Protein AF-A0A9D2DPA8-F1 (afdb_monomer)

Solvent-accessible surface area (backbone atoms only — not comparable to full-atom values): 5426 Å² total; per-residue (Å²): 134,87,80,83,84,82,82,77,74,78,80,71,77,68,80,79,79,55,64,65,59,54,53,48,51,52,55,51,50,53,51,51,50,53,55,35,62,76,46,74,62,73,60,67,43,72,35,80,50,71,70,40,48,50,48,49,55,53,46,43,75,72,76,47,94,60,53,76,46,67,62,69,92,77,39,57,76,77,56,46,74,76,73,113

Mean predicted aligned error: 12.53 Å

Nearest PDB structures (foldseek):
  7e7g-assembly1_A-2  TM=8.654E-01  e=2.814E+00  Pseudomonas aeruginosa PAO1
  3ffr-assembly1_A-2  TM=8.874E-01  e=4.494E+00  Cytophaga hutchinsonii ATCC 33406
  3mix-assembly1_A  TM=5.149E-01  e=4.804E+00  Bacillus subtilis subsp. subtilis str. 168
  1st9-assembly2_B  TM=3.488E-01  e=1.033E+00  Bacillus subtilis
  6ghb-assembly1_A  TM=6.403E-01  e=5.871E+00  Bacillus subtilis subsp. subtilis str. 168

Sequence (84 aa):
MGGRNDIRGKNQRQPVQNGYVQIKAKATASRVREFYDHLDGQVFVSVGGLDSITLLVFVRSLHLDVPAVSVSSLEDRSIQKVHT

Secondary structure (DSSP, 8-state):
------------------HHHHHHHHHHHHHHHHHHHHTTT---EE-SSHHHHHHHHHHHHTT----EE--TTTS-HHHHHHH-

pLDDT: mean 79.44, std 19.46, range [40.56, 98.06]

Foldseek 3Di:
DDDDPDPPPPPPVDPPPPVVVVVVLVVLLVVLVVVCVVVVNPDAQEDADDVSVVVVVSCVVSVRDHHYDYDVVPHDPVRVVVVD

Radius of gyration: 21.36 Å; Cα contacts (8 Å, |Δi|>4): 45; chains: 1; bounding box: 56×24×64 Å

Structure (mmCIF, N/CA/C/O backbone):
data_AF-A0A9D2DPA8-F1
#
_entry.id   AF-A0A9D2DPA8-F1
#
loop_
_atom_site.group_PDB
_atom_site.id
_atom_site.type_symbol
_atom_site.label_atom_id
_atom_site.label_alt_id
_atom_site.label_comp_id
_atom_site.label_asym_id
_atom_site.label_entity_id
_atom_site.label_seq_id
_atom_site.pdbx_PDB_ins_code
_atom_site.Cartn_x
_atom_site.Cartn_y
_atom_site.Cartn_z
_atom_site.occupancy
_atom_site.B_iso_or_equiv
_atom_site.auth_seq_id
_atom_site.auth_comp_id
_atom_site.auth_asym_id
_atom_site.auth_atom_id
_atom_site.pdbx_PDB_model_num
ATOM 1 N N . MET A 1 1 ? 42.766 -11.343 46.985 1.00 41.06 1 MET A N 1
ATOM 2 C CA . MET A 1 1 ? 41.440 -11.949 46.722 1.00 41.06 1 MET A CA 1
ATOM 3 C C . MET A 1 1 ? 40.426 -10.815 46.695 1.00 41.06 1 MET A C 1
ATOM 5 O O . MET A 1 1 ? 40.259 -10.186 47.720 1.00 41.06 1 MET A O 1
ATOM 9 N N . GLY A 1 2 ? 40.046 -10.323 45.511 1.00 40.69 2 GLY A N 1
ATOM 10 C CA . GLY A 1 2 ? 38.666 -10.443 44.997 1.00 40.69 2 GLY A CA 1
ATOM 11 C C . GLY A 1 2 ? 37.847 -9.188 45.369 1.00 40.69 2 GLY A C 1
ATOM 12 O O . GLY A 1 2 ? 37.822 -8.832 46.529 1.00 40.69 2 GLY A O 1
ATOM 13 N N . GLY A 1 3 ? 37.206 -8.425 44.486 1.00 40.56 3 GLY A N 1
ATOM 14 C CA . GLY A 1 3 ? 36.898 -8.619 43.078 1.00 40.56 3 GLY A CA 1
ATOM 15 C C . GLY A 1 3 ? 36.864 -7.285 42.325 1.00 40.56 3 GLY A C 1
ATOM 16 O O . GLY A 1 3 ? 36.698 -6.211 42.897 1.00 40.56 3 GLY A O 1
ATOM 17 N N . ARG A 1 4 ? 37.089 -7.378 41.014 1.00 48.97 4 ARG A N 1
ATOM 18 C CA . ARG A 1 4 ? 37.007 -6.272 40.059 1.00 48.97 4 ARG A CA 1
ATOM 19 C C . ARG A 1 4 ? 35.527 -5.953 39.845 1.00 48.97 4 ARG A C 1
ATOM 21 O O . ARG A 1 4 ? 34.791 -6.832 39.406 1.00 48.97 4 ARG A O 1
ATOM 28 N N . ASN A 1 5 ? 35.103 -4.730 40.156 1.00 46.69 5 ASN A N 1
ATOM 29 C CA . ASN A 1 5 ? 33.753 -4.268 39.846 1.00 46.69 5 ASN A CA 1
ATOM 30 C C . ASN A 1 5 ? 33.594 -4.148 38.325 1.00 46.69 5 ASN A C 1
ATOM 32 O O . ASN A 1 5 ? 34.306 -3.403 37.654 1.00 46.69 5 ASN A O 1
ATOM 36 N N . ASP A 1 6 ? 32.678 -4.951 37.803 1.00 53.41 6 ASP A N 1
ATOM 37 C CA . ASP A 1 6 ? 32.309 -5.073 36.401 1.00 53.41 6 ASP A CA 1
ATOM 38 C C . ASP A 1 6 ? 31.513 -3.834 35.947 1.00 53.41 6 ASP A C 1
ATOM 40 O O . ASP A 1 6 ? 30.341 -3.673 36.277 1.00 53.41 6 ASP A O 1
ATOM 44 N N . ILE A 1 7 ? 32.159 -2.943 35.192 1.00 57.31 7 ILE A N 1
ATOM 45 C CA . ILE A 1 7 ? 31.581 -1.717 34.606 1.00 57.31 7 ILE A CA 1
ATOM 46 C C . ILE A 1 7 ? 30.816 -1.969 33.295 1.00 57.31 7 ILE A C 1
ATOM 48 O O . ILE A 1 7 ? 30.706 -1.080 32.447 1.00 57.31 7 ILE A O 1
ATOM 52 N N . ARG A 1 8 ? 30.244 -3.162 33.094 1.00 47.56 8 ARG A N 1
ATOM 53 C CA . ARG A 1 8 ? 29.347 -3.424 31.958 1.00 47.56 8 ARG A CA 1
ATOM 54 C C . ARG A 1 8 ? 27.992 -2.748 32.173 1.00 47.56 8 ARG A C 1
ATOM 56 O O . ARG A 1 8 ? 26.992 -3.384 32.503 1.00 47.56 8 ARG A O 1
ATOM 63 N N . GLY A 1 9 ? 27.963 -1.438 31.933 1.00 44.34 9 GLY A N 1
ATOM 64 C CA . GLY A 1 9 ? 26.744 -0.679 31.701 1.00 44.34 9 GLY A CA 1
ATOM 65 C C . GLY A 1 9 ? 25.966 -1.336 30.567 1.00 44.34 9 GLY A C 1
ATOM 66 O O . GLY A 1 9 ? 26.341 -1.248 29.398 1.00 44.34 9 GLY A O 1
ATOM 67 N N . LYS A 1 10 ? 24.892 -2.044 30.922 1.00 50.38 10 LYS A N 1
ATOM 68 C CA . LYS A 1 10 ? 23.918 -2.551 29.963 1.00 50.38 10 LYS A CA 1
ATOM 69 C C . LYS A 1 10 ? 23.288 -1.343 29.284 1.00 50.38 10 LYS A C 1
ATOM 71 O O . LYS A 1 10 ? 22.349 -0.756 29.814 1.00 50.38 10 LYS A O 1
ATOM 76 N N . ASN A 1 11 ? 23.791 -0.984 28.110 1.00 48.09 11 ASN A N 1
ATOM 77 C CA . ASN A 1 11 ? 23.115 -0.061 27.215 1.00 48.09 11 ASN A CA 1
ATOM 78 C C . ASN A 1 11 ? 21.926 -0.820 26.602 1.00 48.09 11 ASN A C 1
ATOM 80 O O . ASN A 1 11 ? 21.965 -1.282 25.462 1.00 48.09 11 ASN A O 1
ATOM 84 N N . GLN A 1 12 ? 20.903 -1.061 27.429 1.00 54.47 12 GLN A N 1
ATOM 85 C CA . GLN A 1 12 ? 19.601 -1.513 26.967 1.00 54.47 12 GLN A CA 1
ATOM 86 C C . GLN A 1 12 ? 19.070 -0.369 26.116 1.00 54.47 12 GLN A C 1
ATOM 88 O O . GLN A 1 12 ? 18.623 0.649 26.643 1.00 54.47 12 GLN A O 1
ATOM 93 N N . ARG A 1 13 ? 19.197 -0.508 24.793 1.00 51.38 13 ARG A N 1
ATOM 94 C CA . ARG A 1 13 ? 18.520 0.367 23.843 1.00 51.38 13 ARG A CA 1
ATOM 95 C C . ARG A 1 13 ? 17.034 0.226 24.133 1.00 51.38 13 ARG A C 1
ATOM 97 O O . ARG A 1 13 ? 16.416 -0.754 23.728 1.00 51.38 13 ARG A O 1
ATOM 104 N N . GLN A 1 14 ? 16.492 1.165 24.901 1.00 44.47 14 GLN A N 1
ATOM 105 C CA . GLN A 1 14 ? 15.054 1.298 25.057 1.00 44.47 14 GLN A CA 1
ATOM 106 C C . GLN A 1 14 ? 14.472 1.389 23.642 1.00 44.47 14 GLN A C 1
ATOM 108 O O . GLN A 1 14 ? 15.065 2.082 22.804 1.00 44.47 14 GLN A O 1
ATOM 113 N N . PRO A 1 15 ? 13.383 0.669 23.328 1.00 51.78 15 PRO A N 1
ATOM 114 C CA . PRO A 1 15 ? 12.752 0.812 22.030 1.00 51.78 15 PRO A CA 1
ATOM 115 C C . PRO A 1 15 ? 12.404 2.289 21.869 1.00 51.78 15 PRO A C 1
ATOM 117 O O . PRO A 1 15 ? 11.653 2.854 22.662 1.00 51.78 15 PRO A O 1
ATOM 120 N N . VAL A 1 16 ? 13.012 2.938 20.877 1.00 55.34 16 VAL A N 1
ATOM 121 C CA . VAL A 1 16 ? 12.639 4.291 20.480 1.00 55.34 16 VAL A CA 1
ATOM 122 C C . VAL A 1 16 ? 11.208 4.212 19.961 1.00 55.34 16 VAL A C 1
ATOM 124 O O . VAL A 1 16 ? 10.968 3.916 18.79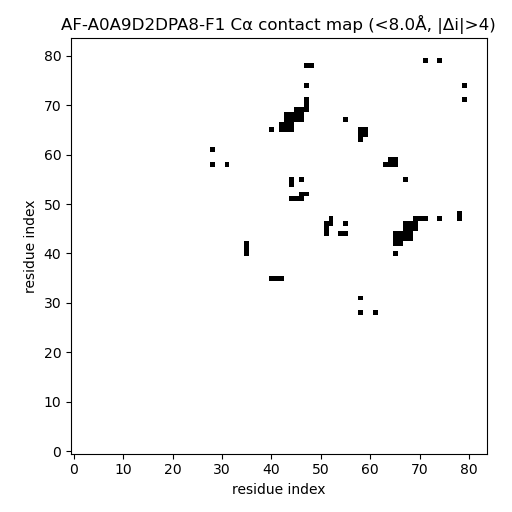3 1.00 55.34 16 VAL A O 1
ATOM 127 N N . GLN A 1 17 ? 10.237 4.419 20.849 1.00 57.94 17 GLN A N 1
ATOM 128 C CA . GLN A 1 17 ? 8.834 4.526 20.482 1.00 57.94 17 GLN A CA 1
ATOM 129 C C . GLN A 1 17 ? 8.676 5.845 19.719 1.00 57.94 17 GLN A C 1
ATOM 131 O O . GLN A 1 17 ? 8.392 6.896 20.290 1.00 57.94 17 GLN A O 1
ATOM 136 N N . ASN A 1 18 ? 8.957 5.8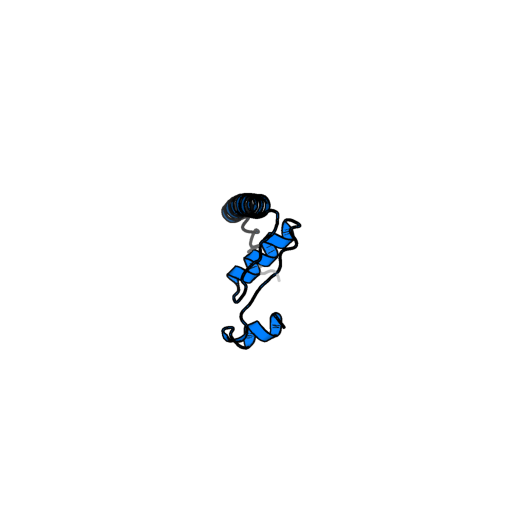11 18.418 1.00 64.38 18 ASN A N 1
ATOM 137 C CA . ASN A 1 18 ? 8.958 6.993 17.574 1.00 64.38 18 ASN A CA 1
ATOM 138 C C . ASN A 1 18 ? 7.507 7.420 17.300 1.00 64.38 18 ASN A C 1
ATOM 140 O O . ASN A 1 18 ? 6.895 7.001 16.316 1.00 64.38 18 ASN A O 1
ATOM 144 N N . GLY A 1 19 ? 6.941 8.239 18.192 1.00 74.31 19 GLY A N 1
ATOM 145 C CA . GLY A 1 19 ? 5.569 8.747 18.084 1.00 74.31 19 GLY A CA 1
ATOM 146 C C . GLY A 1 19 ? 5.267 9.408 16.733 1.00 74.31 19 GLY A C 1
ATOM 147 O O . GLY A 1 19 ? 4.142 9.320 16.248 1.00 74.31 19 GLY A O 1
ATOM 148 N N . TYR A 1 20 ? 6.278 9.972 16.065 1.00 80.19 20 TYR A N 1
ATOM 149 C CA . TYR A 1 20 ? 6.148 10.556 14.729 1.00 80.19 20 TYR A CA 1
ATOM 150 C C . TYR A 1 20 ? 5.812 9.522 13.645 1.00 80.19 20 TYR A C 1
ATOM 152 O O . TYR A 1 20 ? 4.970 9.784 12.785 1.00 80.19 20 TYR A O 1
ATOM 160 N N . VAL A 1 21 ? 6.414 8.329 13.702 1.00 82.50 21 VAL A N 1
ATOM 161 C CA . VAL A 1 21 ? 6.119 7.238 12.753 1.00 82.50 21 VAL A CA 1
ATOM 162 C C . VAL A 1 21 ? 4.666 6.799 12.890 1.00 82.50 21 VAL A C 1
ATOM 164 O O . VAL A 1 21 ? 3.995 6.597 11.883 1.00 82.50 21 VAL A O 1
ATOM 167 N N . GLN A 1 22 ? 4.148 6.736 14.118 1.00 86.38 22 GLN A N 1
ATOM 168 C CA . GLN A 1 22 ? 2.756 6.352 14.359 1.00 86.38 22 GLN A CA 1
ATOM 169 C C . GLN A 1 22 ? 1.759 7.405 13.869 1.00 86.38 22 GLN A C 1
ATOM 171 O O . GLN A 1 22 ? 0.714 7.056 13.320 1.00 86.38 22 GLN A O 1
ATOM 176 N N . ILE A 1 23 ? 2.081 8.692 14.019 1.00 91.06 23 ILE A N 1
ATOM 177 C CA . ILE A 1 23 ? 1.257 9.782 13.476 1.00 91.06 23 ILE A CA 1
ATOM 178 C C . ILE A 1 23 ? 1.207 9.687 11.947 1.00 91.06 23 I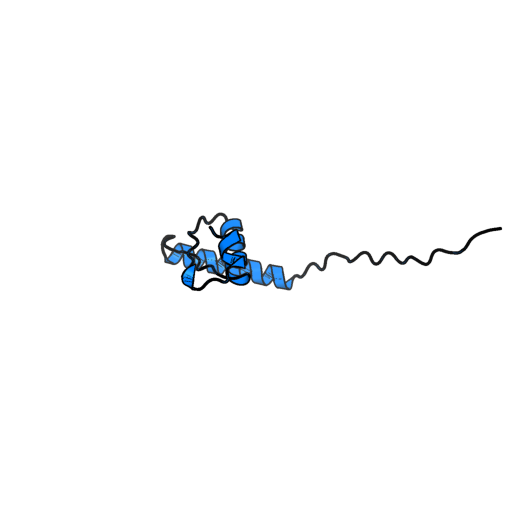LE A C 1
ATOM 180 O O . ILE A 1 23 ? 0.122 9.734 11.366 1.00 91.06 23 ILE A O 1
ATOM 184 N N . LYS A 1 24 ? 2.363 9.484 11.300 1.00 89.69 24 LYS A N 1
ATOM 185 C CA . LYS A 1 24 ? 2.430 9.288 9.847 1.00 89.69 24 LYS A CA 1
ATOM 186 C C . LYS A 1 24 ? 1.661 8.053 9.396 1.00 89.69 24 LYS A C 1
ATOM 188 O O . LYS A 1 24 ? 0.873 8.163 8.469 1.00 89.69 24 LYS A O 1
ATOM 193 N N . ALA A 1 25 ? 1.829 6.918 10.073 1.00 91.62 25 ALA A N 1
ATOM 194 C CA . ALA A 1 25 ? 1.112 5.688 9.750 1.00 91.62 25 ALA A CA 1
ATOM 195 C C . ALA A 1 25 ? -0.410 5.892 9.799 1.00 91.62 25 ALA A C 1
ATOM 197 O O . ALA A 1 25 ? -1.106 5.510 8.865 1.00 91.62 25 ALA A O 1
ATOM 198 N N . LYS A 1 26 ? -0.933 6.571 10.830 1.00 94.62 26 LYS A N 1
ATOM 199 C CA . LYS A 1 26 ? -2.369 6.888 10.918 1.00 94.62 26 LYS A CA 1
ATOM 200 C C . LYS A 1 26 ? -2.843 7.784 9.773 1.00 94.62 26 LYS A C 1
ATOM 202 O O . LYS A 1 26 ? -3.860 7.483 9.159 1.00 94.62 26 LYS A O 1
ATOM 207 N N . ALA A 1 27 ? -2.104 8.851 9.466 1.00 94.56 27 ALA A N 1
ATOM 208 C CA . ALA A 1 27 ? -2.451 9.748 8.364 1.00 94.56 27 ALA A CA 1
ATOM 209 C C . ALA A 1 27 ? -2.438 9.020 7.007 1.00 94.56 27 ALA A C 1
ATOM 211 O O . ALA A 1 27 ? -3.364 9.177 6.211 1.00 94.56 27 ALA A O 1
ATOM 212 N N . THR A 1 28 ? -1.430 8.174 6.768 1.00 94.69 28 THR A N 1
ATOM 213 C CA . THR A 1 28 ? -1.343 7.345 5.560 1.00 94.69 28 THR A CA 1
ATOM 214 C C . THR A 1 28 ? -2.498 6.347 5.486 1.00 94.69 28 THR A C 1
ATOM 216 O O . THR A 1 28 ? -3.089 6.210 4.420 1.00 94.69 28 THR A O 1
ATOM 219 N N . ALA A 1 29 ? -2.873 5.696 6.594 1.00 97.38 29 ALA A N 1
ATOM 220 C CA . ALA A 1 29 ? -4.008 4.768 6.623 1.00 97.38 29 ALA A CA 1
ATOM 221 C C . ALA A 1 29 ? -5.317 5.448 6.202 1.00 97.38 29 ALA A C 1
ATOM 223 O O . ALA A 1 29 ? -6.030 4.918 5.350 1.00 97.38 29 ALA A O 1
ATOM 224 N N . SER A 1 30 ? -5.603 6.638 6.745 1.00 97.62 30 SER A N 1
ATOM 225 C CA . SER A 1 30 ? -6.790 7.410 6.361 1.00 97.62 30 SER A CA 1
ATOM 226 C C . SER A 1 30 ? -6.790 7.738 4.870 1.00 97.62 30 SER A C 1
ATOM 228 O O . SER A 1 30 ? -7.805 7.559 4.204 1.00 97.62 30 SER A O 1
ATOM 230 N N . ARG A 1 31 ? -5.639 8.156 4.328 1.00 97.38 31 ARG A N 1
ATOM 231 C CA . ARG A 1 31 ? -5.520 8.516 2.910 1.00 97.38 31 ARG A CA 1
ATOM 232 C C . ARG A 1 31 ? -5.684 7.314 1.982 1.00 97.38 31 ARG A C 1
ATOM 234 O O . ARG A 1 31 ? -6.331 7.433 0.948 1.00 97.38 31 ARG A O 1
ATOM 241 N N . VAL A 1 32 ? -5.119 6.165 2.357 1.00 97.69 32 VAL A N 1
ATOM 242 C CA . VAL A 1 32 ? -5.287 4.906 1.619 1.00 97.69 32 VAL A CA 1
ATOM 243 C C . VAL A 1 32 ? -6.760 4.512 1.578 1.00 97.69 32 VAL A C 1
ATOM 245 O O . VAL A 1 32 ? -7.255 4.177 0.508 1.00 97.69 32 VAL A O 1
ATOM 248 N N . ARG A 1 33 ? -7.462 4.584 2.716 1.00 97.88 33 ARG A N 1
ATOM 249 C CA . ARG A 1 33 ? -8.886 4.238 2.800 1.00 97.88 33 ARG A CA 1
ATOM 250 C C . ARG A 1 33 ? -9.738 5.156 1.925 1.00 97.88 33 ARG A C 1
ATOM 252 O O . ARG A 1 33 ? -10.491 4.667 1.100 1.00 97.88 33 ARG A O 1
ATOM 259 N N . GLU A 1 34 ? -9.543 6.468 2.045 1.00 98.06 34 GLU A N 1
ATOM 260 C CA . GLU A 1 34 ? -10.257 7.469 1.245 1.00 98.06 34 GLU A CA 1
ATOM 261 C C . GLU A 1 34 ? -10.053 7.248 -0.260 1.00 98.06 34 GLU A C 1
ATOM 263 O O . GLU A 1 34 ? -11.009 7.294 -1.027 1.00 98.06 34 GLU A O 1
ATOM 268 N N . PHE A 1 35 ? -8.817 6.973 -0.684 1.00 97.50 35 PHE A N 1
ATOM 269 C CA . PHE A 1 35 ? -8.506 6.727 -2.091 1.00 97.50 35 PHE A CA 1
ATOM 270 C C . PHE A 1 35 ? -9.088 5.401 -2.598 1.00 97.50 35 PHE A C 1
ATOM 272 O O . PHE A 1 35 ? -9.597 5.346 -3.714 1.00 97.50 35 PHE A O 1
ATOM 279 N N . TYR A 1 36 ? -9.028 4.348 -1.777 1.00 97.44 36 TYR A N 1
ATOM 280 C CA . TYR A 1 36 ? -9.626 3.050 -2.083 1.00 97.44 36 TYR A CA 1
ATOM 281 C C . TYR A 1 36 ? -11.145 3.172 -2.251 1.00 97.44 36 TYR A C 1
ATOM 283 O O . TYR A 1 36 ? -11.686 2.703 -3.249 1.00 97.44 36 TYR A O 1
ATOM 291 N N . ASP A 1 37 ? -11.811 3.846 -1.311 1.00 97.12 37 ASP A N 1
ATOM 292 C CA . ASP A 1 37 ? -13.261 4.044 -1.320 1.00 97.12 37 ASP A CA 1
ATOM 293 C C . ASP A 1 37 ? -13.691 4.945 -2.492 1.00 97.12 37 ASP A C 1
ATOM 295 O O . ASP A 1 37 ? -14.680 4.658 -3.156 1.00 97.12 37 ASP A O 1
ATOM 299 N N . HIS A 1 38 ? -12.927 5.999 -2.807 1.00 97.94 38 HIS A N 1
ATOM 300 C CA . HIS A 1 38 ? -13.221 6.900 -3.930 1.00 97.94 38 HIS A CA 1
ATOM 301 C C . HIS A 1 38 ? -13.165 6.216 -5.304 1.00 97.94 38 HIS A C 1
ATOM 303 O O . HIS A 1 38 ? -13.797 6.684 -6.249 1.00 97.94 38 HIS A O 1
ATOM 309 N N . LEU A 1 39 ? -12.388 5.139 -5.425 1.00 97.38 39 LEU A N 1
ATOM 310 C CA . LEU A 1 39 ? -12.211 4.388 -6.667 1.00 97.38 39 LEU A CA 1
ATOM 311 C C . LEU A 1 39 ? -12.938 3.039 -6.647 1.00 97.38 39 LEU A C 1
ATOM 313 O O . LEU A 1 39 ? -12.649 2.186 -7.485 1.00 97.38 39 LEU A O 1
ATOM 317 N N . ASP A 1 40 ? -13.852 2.824 -5.696 1.00 96.44 40 ASP A N 1
ATOM 318 C CA . ASP A 1 40 ? -14.608 1.574 -5.538 1.00 96.44 40 ASP A CA 1
ATOM 319 C C . ASP A 1 40 ? -13.700 0.329 -5.502 1.00 96.44 40 ASP A C 1
ATOM 321 O O . ASP A 1 40 ? -13.982 -0.710 -6.102 1.00 96.44 40 ASP A O 1
ATOM 325 N N . GLY A 1 41 ? -12.545 0.451 -4.843 1.00 95.06 41 GLY A N 1
ATOM 326 C CA . GLY A 1 41 ? -11.542 -0.608 -4.750 1.00 95.06 41 GLY A CA 1
ATOM 327 C C . GLY A 1 41 ? -10.779 -0.909 -6.045 1.00 95.06 41 GLY A C 1
ATOM 328 O O . GLY A 1 41 ? -9.928 -1.801 -6.045 1.00 95.06 41 GLY A O 1
ATOM 329 N N . GLN A 1 42 ? -11.009 -0.162 -7.129 1.00 96.69 42 GLN A N 1
ATOM 330 C CA . GLN A 1 42 ? -10.294 -0.301 -8.404 1.00 96.69 42 GLN A CA 1
ATOM 331 C C . GLN A 1 42 ? -8.936 0.408 -8.357 1.00 96.69 42 GLN A C 1
ATOM 333 O O . GLN A 1 42 ? -8.680 1.394 -9.050 1.00 96.69 42 GLN A O 1
ATOM 338 N N . VAL A 1 43 ? -8.052 -0.099 -7.503 1.00 96.88 43 VAL A N 1
ATOM 339 C CA . VAL A 1 43 ? -6.707 0.441 -7.286 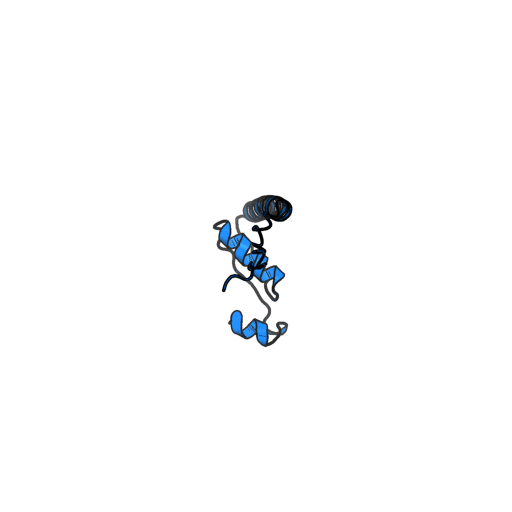1.00 96.88 43 VAL A CA 1
ATOM 340 C C . VAL A 1 43 ? -5.651 -0.644 -7.437 1.00 96.88 43 VAL A C 1
ATOM 342 O O . VAL A 1 43 ? -5.936 -1.831 -7.317 1.00 96.88 43 VAL A O 1
ATOM 345 N N . PHE A 1 44 ? -4.409 -0.233 -7.672 1.00 96.50 44 PHE A N 1
ATOM 346 C CA . PHE A 1 44 ? -3.229 -1.091 -7.617 1.00 96.50 44 PHE A CA 1
ATOM 347 C C . PHE A 1 44 ? -2.061 -0.317 -7.001 1.00 96.50 44 PHE A C 1
ATOM 349 O O . PHE A 1 44 ? -2.043 0.917 -7.012 1.00 96.50 44 PHE A O 1
ATOM 356 N N . VAL A 1 45 ? -1.069 -1.030 -6.471 1.00 95.88 45 VAL A N 1
ATOM 357 C CA . VAL A 1 45 ? 0.187 -0.433 -6.005 1.00 95.88 45 VAL A CA 1
ATOM 358 C C . VAL A 1 45 ? 1.270 -0.725 -7.034 1.00 95.88 45 VAL A C 1
ATOM 360 O O . VAL A 1 45 ? 1.598 -1.883 -7.280 1.00 95.88 45 VAL A O 1
ATOM 363 N N . SER A 1 46 ? 1.841 0.324 -7.625 1.00 94.75 46 SER A N 1
ATOM 364 C CA . SER A 1 46 ? 3.050 0.188 -8.438 1.00 94.75 46 SER A CA 1
ATOM 365 C C . SER A 1 46 ? 4.243 -0.125 -7.532 1.00 94.75 46 SER A C 1
ATOM 367 O O . SER A 1 46 ? 4.520 0.636 -6.602 1.00 94.75 46 SER A O 1
ATOM 369 N N . VAL A 1 47 ? 4.930 -1.241 -7.772 1.00 92.25 47 VAL A N 1
ATOM 370 C CA . VAL A 1 47 ? 6.083 -1.702 -6.986 1.00 92.25 47 VAL A CA 1
ATOM 371 C C . VAL A 1 47 ? 7.335 -1.818 -7.853 1.00 92.25 47 VAL A C 1
ATOM 373 O O . VAL A 1 47 ? 7.248 -1.935 -9.067 1.00 92.25 47 VAL A O 1
ATOM 376 N N . GL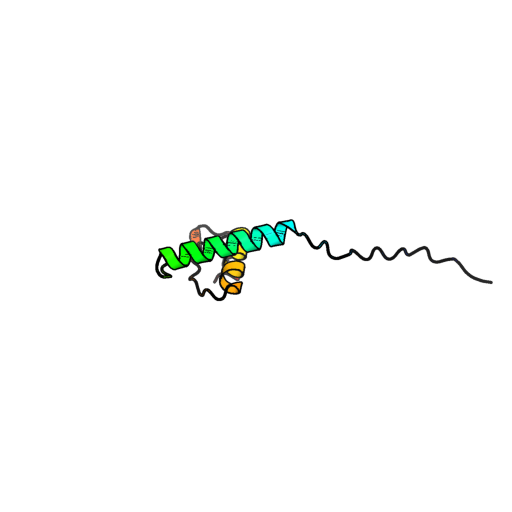Y A 1 48 ? 8.504 -1.714 -7.218 1.00 86.75 48 GLY A N 1
ATOM 377 C CA . GLY A 1 48 ? 9.805 -1.737 -7.906 1.00 86.75 48 GLY A CA 1
ATOM 378 C C . GLY A 1 48 ? 11.004 -1.322 -7.046 1.00 86.75 48 GLY A C 1
ATOM 379 O O . GLY A 1 48 ? 12.143 -1.366 -7.498 1.00 86.75 48 GLY A O 1
ATOM 380 N N . GLY A 1 49 ? 10.770 -0.922 -5.791 1.00 87.25 49 GLY A N 1
ATOM 381 C CA . GLY A 1 49 ? 11.811 -0.572 -4.828 1.00 87.25 49 GLY A CA 1
ATOM 382 C C . GLY A 1 49 ? 11.323 -0.713 -3.386 1.00 87.25 49 GLY A C 1
ATOM 383 O O . GLY A 1 49 ? 10.166 -1.051 -3.137 1.00 87.25 49 GLY A O 1
ATOM 384 N N . LEU A 1 50 ? 12.204 -0.451 -2.418 1.00 89.88 50 LEU A N 1
ATOM 385 C CA . LEU A 1 50 ? 11.914 -0.669 -0.996 1.00 89.88 50 LEU A CA 1
ATOM 386 C C . LEU A 1 50 ? 10.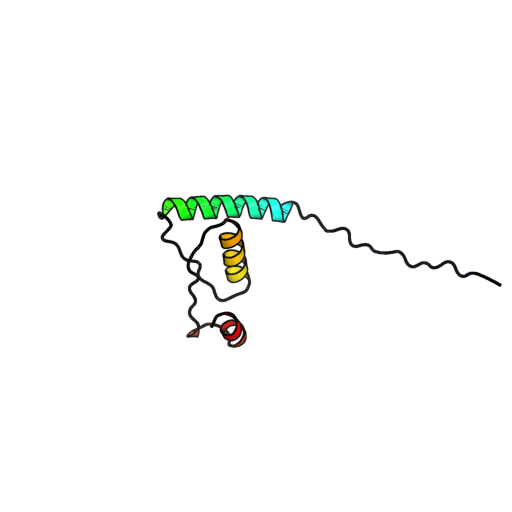709 0.142 -0.498 1.00 89.88 50 LEU A C 1
ATOM 388 O O . LEU A 1 50 ? 9.868 -0.397 0.221 1.00 89.88 50 LEU A O 1
ATOM 392 N N . ASP A 1 51 ? 10.606 1.414 -0.882 1.00 90.31 51 ASP A N 1
ATOM 393 C CA . ASP A 1 51 ? 9.532 2.289 -0.401 1.00 90.31 51 ASP A CA 1
ATOM 394 C C . ASP A 1 51 ? 8.157 1.838 -0.908 1.00 90.31 51 ASP A C 1
ATOM 396 O O . ASP A 1 51 ? 7.197 1.776 -0.138 1.00 90.31 51 ASP A O 1
ATOM 400 N N . SER A 1 52 ? 8.056 1.446 -2.182 1.00 93.62 52 SER A N 1
ATOM 401 C CA . SER A 1 52 ? 6.799 0.960 -2.761 1.00 93.62 52 SER A CA 1
ATOM 402 C C . SER A 1 52 ? 6.415 -0.432 -2.254 1.00 93.62 52 SER A C 1
ATOM 404 O O . SER A 1 52 ? 5.233 -0.696 -2.031 1.00 93.62 52 SER A O 1
ATOM 406 N N . ILE A 1 53 ? 7.394 -1.293 -1.961 1.00 93.19 53 ILE A N 1
ATOM 407 C CA . ILE A 1 53 ? 7.156 -2.566 -1.261 1.00 93.19 53 ILE A CA 1
ATOM 408 C C . ILE A 1 53 ? 6.676 -2.309 0.176 1.00 93.19 53 ILE A C 1
ATOM 410 O O . ILE A 1 53 ? 5.732 -2.949 0.638 1.00 93.19 53 ILE A O 1
ATOM 414 N N . THR A 1 54 ? 7.272 -1.340 0.874 1.00 95.19 54 THR A N 1
ATOM 415 C CA . THR A 1 54 ? 6.856 -0.949 2.231 1.00 95.19 54 THR A CA 1
ATOM 416 C C . THR A 1 54 ? 5.419 -0.434 2.234 1.00 95.19 54 THR A C 1
ATOM 418 O O . THR A 1 54 ? 4.629 -0.821 3.097 1.00 95.19 54 THR A O 1
ATOM 421 N N . LEU A 1 55 ? 5.049 0.380 1.240 1.00 95.62 55 LEU A N 1
ATOM 422 C CA . LEU A 1 55 ? 3.674 0.837 1.059 1.00 95.62 55 LEU A CA 1
ATOM 423 C C . LEU A 1 55 ? 2.712 -0.336 0.826 1.00 95.62 55 LEU A C 1
ATOM 425 O O . LEU A 1 55 ? 1.669 -0.384 1.472 1.00 95.62 55 LEU A O 1
ATOM 429 N N . LEU A 1 56 ? 3.061 -1.300 -0.033 1.00 96.00 56 LEU A N 1
ATOM 430 C CA . LEU A 1 56 ? 2.230 -2.485 -0.277 1.00 96.00 56 LEU A CA 1
ATOM 431 C C . LEU A 1 56 ? 1.985 -3.293 1.008 1.00 96.00 56 LEU A C 1
ATOM 433 O O . LEU A 1 56 ? 0.846 -3.663 1.300 1.00 96.00 56 LEU A O 1
ATOM 437 N N . VAL A 1 57 ? 3.036 -3.551 1.795 1.00 95.38 57 VAL A N 1
ATOM 438 C CA . VAL A 1 57 ? 2.917 -4.264 3.080 1.00 95.38 57 VAL A CA 1
ATOM 439 C C . VAL A 1 57 ? 2.023 -3.487 4.045 1.00 95.38 57 VAL A C 1
ATOM 441 O O . VAL A 1 57 ? 1.161 -4.072 4.704 1.00 95.38 57 VAL A O 1
ATOM 444 N N . PHE A 1 58 ? 2.186 -2.165 4.095 1.00 96.75 58 PHE A N 1
ATOM 445 C CA . PHE A 1 58 ? 1.349 -1.302 4.915 1.00 96.75 58 PHE A CA 1
ATOM 446 C C . PHE A 1 58 ? -0.128 -1.365 4.496 1.00 96.75 58 PHE A C 1
ATOM 448 O O . PHE A 1 58 ? -0.980 -1.600 5.349 1.00 96.75 58 PHE A O 1
ATOM 455 N N . VAL A 1 59 ? -0.445 -1.243 3.203 1.00 97.12 59 VAL A N 1
ATOM 456 C CA . VAL A 1 59 ? -1.823 -1.346 2.684 1.00 97.12 59 VAL A CA 1
ATOM 457 C C . VAL A 1 59 ? -2.453 -2.695 3.047 1.00 97.12 59 VAL A C 1
ATOM 459 O O . VAL A 1 59 ? -3.571 -2.733 3.563 1.00 97.12 59 VAL A O 1
ATOM 462 N N . ARG A 1 60 ? -1.716 -3.801 2.883 1.00 95.69 60 ARG A N 1
ATOM 463 C CA . ARG A 1 60 ? -2.194 -5.144 3.255 1.00 95.69 60 ARG A CA 1
ATOM 464 C C . ARG A 1 60 ? -2.442 -5.294 4.757 1.00 95.69 60 ARG A C 1
ATOM 466 O O . ARG A 1 60 ? -3.395 -5.963 5.145 1.00 95.69 60 ARG A O 1
ATOM 473 N N . SER A 1 61 ? -1.656 -4.626 5.608 1.00 96.31 61 SER A N 1
ATOM 474 C CA . SER A 1 61 ? -1.900 -4.601 7.063 1.00 96.31 61 SER A CA 1
ATOM 475 C C . SER A 1 61 ? -3.217 -3.914 7.457 1.00 96.31 61 SER A C 1
ATOM 477 O O . SER A 1 61 ? -3.725 -4.142 8.553 1.00 96.31 61 SER A O 1
ATOM 479 N N . LEU A 1 62 ? -3.805 -3.117 6.555 1.00 96.69 62 LEU A N 1
ATOM 480 C CA . LEU A 1 62 ? -5.135 -2.516 6.710 1.00 96.69 62 LEU A CA 1
ATOM 481 C C . LEU A 1 62 ? -6.270 -3.436 6.217 1.00 96.69 62 LEU A C 1
ATOM 483 O O . LEU A 1 62 ? -7.419 -2.998 6.178 1.00 96.69 62 LEU A O 1
ATOM 487 N N . HIS A 1 63 ? -5.966 -4.691 5.862 1.00 96.44 63 HIS A N 1
ATOM 488 C CA . HIS A 1 63 ? -6.896 -5.676 5.290 1.00 96.44 63 HIS A CA 1
ATOM 489 C C . HIS A 1 63 ? -7.478 -5.263 3.928 1.00 96.44 63 HIS A C 1
ATOM 491 O O . HIS A 1 63 ? -8.619 -5.589 3.607 1.00 96.44 63 HIS A O 1
ATOM 497 N N . LEU A 1 64 ? -6.693 -4.536 3.129 1.00 94.56 64 LEU A N 1
ATOM 498 C CA . LEU A 1 64 ? -7.012 -4.215 1.741 1.00 94.56 64 LEU A CA 1
ATOM 499 C C . LEU A 1 64 ? -6.169 -5.103 0.823 1.00 94.56 64 LEU A C 1
ATOM 501 O O . LEU A 1 64 ? -4.942 -4.974 0.792 1.00 94.56 64 LEU A O 1
ATOM 505 N N . ASP A 1 65 ? -6.823 -6.006 0.094 1.00 89.38 65 ASP A N 1
ATOM 506 C CA . ASP A 1 65 ? -6.154 -6.849 -0.896 1.00 89.38 65 ASP A CA 1
ATOM 507 C C . ASP A 1 65 ? -6.111 -6.125 -2.243 1.00 89.38 65 ASP A C 1
ATOM 509 O O . ASP A 1 65 ? -7.088 -6.076 -2.988 1.00 89.38 65 ASP A O 1
ATOM 513 N N . VAL A 1 66 ? -4.980 -5.468 -2.495 1.00 94.44 66 VAL A N 1
ATOM 514 C CA . VAL A 1 66 ? -4.750 -4.624 -3.668 1.00 94.44 66 VAL A CA 1
ATOM 515 C C . VAL A 1 66 ? -3.680 -5.273 -4.552 1.00 94.44 66 VAL A C 1
ATOM 517 O O . VAL A 1 66 ? -2.623 -5.659 -4.030 1.00 94.44 66 VAL A O 1
ATOM 520 N N . PRO A 1 67 ? -3.894 -5.368 -5.879 1.00 95.38 67 PRO A N 1
ATOM 521 C CA . PRO A 1 67 ? -2.883 -5.857 -6.806 1.00 95.38 67 PRO A CA 1
ATOM 522 C C . PRO A 1 67 ? -1.586 -5.050 -6.717 1.00 95.38 67 PRO A C 1
ATOM 524 O O . PRO A 1 67 ? -1.600 -3.819 -6.685 1.00 95.38 67 PRO A O 1
ATOM 527 N N . ALA A 1 68 ? -0.455 -5.750 -6.720 1.00 94.44 68 ALA A N 1
ATOM 528 C CA . ALA A 1 68 ? 0.853 -5.143 -6.918 1.00 94.44 68 ALA A CA 1
ATOM 529 C C . ALA A 1 68 ? 1.230 -5.264 -8.396 1.00 94.44 68 ALA A C 1
ATOM 531 O O . ALA A 1 68 ? 1.126 -6.349 -8.965 1.00 94.44 68 ALA A O 1
ATOM 532 N N . VAL A 1 69 ? 1.658 -4.167 -9.012 1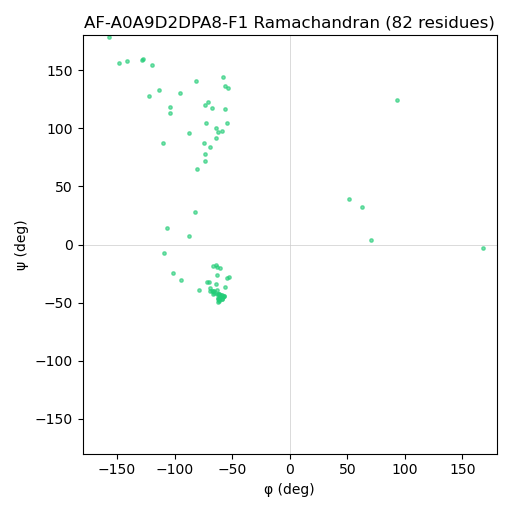.00 92.62 69 VAL A N 1
ATOM 533 C CA . VAL A 1 69 ? 2.045 -4.127 -10.426 1.00 92.62 69 VAL A CA 1
ATOM 534 C C . VAL A 1 69 ? 3.481 -3.642 -10.518 1.00 92.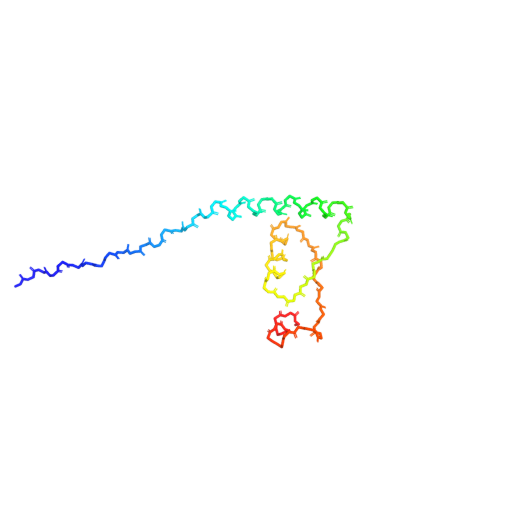62 69 VAL A C 1
ATOM 536 O O . VAL A 1 69 ? 3.805 -2.593 -9.972 1.00 92.62 69 VAL A O 1
ATOM 539 N N . SER A 1 70 ? 4.335 -4.381 -11.217 1.00 86.75 70 SER A N 1
ATOM 540 C CA . SER A 1 70 ? 5.707 -3.970 -11.510 1.00 86.75 70 SER A CA 1
ATOM 541 C C . SER A 1 70 ? 6.015 -4.072 -13.001 1.00 86.75 70 SER A C 1
ATOM 543 O O . SER A 1 70 ? 5.359 -4.810 -13.736 1.00 86.75 70 SER A O 1
ATOM 545 N N . VAL A 1 71 ? 7.033 -3.337 -13.452 1.00 77.12 71 VAL A N 1
ATOM 546 C CA . VAL A 1 71 ? 7.619 -3.469 -14.789 1.00 77.12 71 VAL A CA 1
ATOM 547 C C . VAL A 1 71 ? 9.011 -4.069 -14.639 1.00 77.12 71 VAL A C 1
ATOM 549 O O . VAL A 1 71 ? 10.011 -3.354 -14.583 1.00 77.12 71 VAL A O 1
ATOM 552 N N . SER A 1 72 ? 9.093 -5.399 -14.623 1.00 64.19 72 SER A N 1
ATOM 553 C CA . SER A 1 72 ? 10.349 -6.122 -14.375 1.00 64.19 72 SER A CA 1
ATOM 554 C C . SER A 1 72 ? 11.458 -5.835 -15.385 1.00 64.19 72 SER A C 1
ATOM 556 O O . SER A 1 72 ? 12.631 -5.993 -15.068 1.00 64.19 72 SER A O 1
ATOM 558 N N . SER A 1 73 ? 11.128 -5.330 -16.579 1.00 61.53 73 SER A N 1
ATOM 559 C CA . SER A 1 73 ? 12.130 -4.874 -17.554 1.00 61.53 73 SER A CA 1
ATOM 560 C C . SER A 1 73 ? 12.928 -3.641 -17.098 1.00 61.53 73 SER A C 1
ATOM 562 O O . SER A 1 73 ? 13.973 -3.365 -17.684 1.00 61.53 73 SER A O 1
ATOM 564 N N . LEU A 1 74 ? 12.435 -2.888 -16.110 1.00 60.91 74 LEU A N 1
ATOM 565 C CA . LEU A 1 74 ? 13.080 -1.693 -15.551 1.00 60.91 74 LEU A CA 1
ATOM 566 C C . LEU A 1 74 ? 13.617 -1.930 -14.129 1.00 60.91 74 LEU A C 1
ATOM 568 O O . LEU A 1 74 ? 14.297 -1.065 -13.580 1.00 60.91 74 LEU A O 1
ATOM 572 N N . GLU A 1 75 ? 13.316 -3.085 -13.531 1.00 63.12 75 GLU A N 1
ATOM 573 C CA . GLU A 1 75 ? 13.769 -3.454 -12.192 1.00 63.12 75 GLU A CA 1
ATOM 574 C C . GLU A 1 75 ? 15.197 -3.998 -12.214 1.00 63.12 75 GLU A C 1
ATOM 576 O O . GLU A 1 75 ? 15.568 -4.799 -13.077 1.00 63.12 75 GLU A O 1
ATOM 581 N N . ASP A 1 76 ?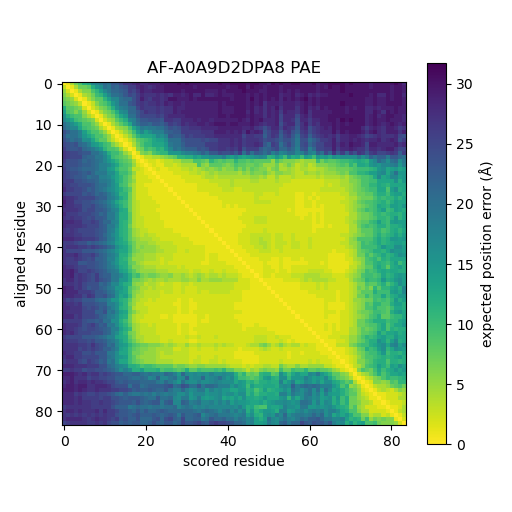 15.983 -3.631 -11.201 1.00 67.00 76 ASP A N 1
ATOM 582 C CA . ASP A 1 76 ? 17.279 -4.255 -10.962 1.00 67.00 76 ASP A CA 1
ATOM 583 C C . ASP A 1 76 ? 17.128 -5.776 -10.757 1.00 67.00 76 ASP A C 1
ATOM 585 O O . ASP A 1 76 ? 16.172 -6.262 -10.143 1.00 67.00 76 ASP A O 1
ATOM 589 N N . ARG A 1 77 ? 18.107 -6.547 -11.244 1.00 72.94 77 ARG A N 1
ATOM 590 C CA . ARG A 1 77 ? 18.114 -8.021 -11.181 1.00 72.94 77 ARG A CA 1
ATOM 591 C C . ARG A 1 77 ? 17.941 -8.568 -9.761 1.00 72.94 77 ARG A C 1
ATOM 593 O O . ARG A 1 77 ? 17.460 -9.689 -9.602 1.00 72.94 77 ARG A O 1
ATOM 600 N N . SER A 1 78 ? 18.371 -7.826 -8.740 1.00 74.38 78 SER A N 1
ATOM 601 C CA . SER A 1 78 ? 18.200 -8.220 -7.338 1.00 74.38 78 SER A CA 1
ATOM 602 C C . SER A 1 78 ? 16.742 -8.144 -6.872 1.00 74.38 78 SER A C 1
ATOM 604 O O . SER A 1 78 ? 16.327 -8.988 -6.080 1.00 74.38 78 SER A O 1
ATOM 606 N N . ILE A 1 79 ? 15.957 -7.204 -7.408 1.00 66.25 79 ILE A N 1
ATOM 607 C CA . ILE A 1 79 ? 14.542 -6.992 -7.073 1.00 66.25 79 ILE A CA 1
ATOM 608 C C . ILE A 1 79 ? 13.652 -8.017 -7.783 1.00 66.25 79 ILE A C 1
ATOM 610 O O . ILE A 1 79 ? 12.763 -8.594 -7.157 1.00 66.25 79 ILE A O 1
ATOM 614 N N . GLN A 1 80 ? 13.968 -8.355 -9.038 1.00 61.28 80 GLN A N 1
ATOM 615 C CA . GLN A 1 80 ? 13.243 -9.386 -9.796 1.00 61.28 80 GLN A CA 1
ATOM 616 C C . GLN A 1 80 ? 13.216 -10.746 -9.074 1.00 61.28 80 GLN A C 1
ATOM 618 O O . GLN A 1 80 ? 12.194 -11.423 -9.088 1.00 61.28 80 GLN A O 1
ATOM 623 N N . LYS A 1 81 ? 14.303 -11.124 -8.380 1.00 69.19 81 LYS A N 1
ATOM 624 C CA . LYS A 1 81 ? 14.403 -12.392 -7.625 1.00 69.19 81 LYS A CA 1
ATOM 625 C C . LYS A 1 81 ? 13.422 -12.525 -6.456 1.00 69.19 81 LYS A C 1
ATOM 627 O O . LYS A 1 81 ? 13.259 -13.627 -5.948 1.00 69.19 81 LYS A O 1
ATOM 632 N N . VAL A 1 82 ? 12.867 -11.416 -5.969 1.00 65.12 82 VAL A N 1
ATOM 633 C CA . VAL A 1 82 ? 11.917 -11.400 -4.844 1.00 65.12 82 VAL A CA 1
ATOM 634 C C . VAL A 1 82 ? 10.478 -11.242 -5.346 1.00 65.12 82 VAL A C 1
ATOM 636 O O . VAL A 1 82 ? 9.544 -11.624 -4.647 1.00 65.12 82 VAL A O 1
ATOM 639 N N . HIS A 1 83 ? 10.302 -10.657 -6.535 1.00 53.84 83 HIS A N 1
ATOM 640 C CA . HIS A 1 83 ? 8.999 -10.317 -7.101 1.00 53.84 83 HIS A CA 1
ATOM 641 C C . HIS A 1 83 ? 8.414 -11.392 -8.039 1.00 53.84 83 HIS A C 1
ATOM 643 O O . HIS A 1 83 ? 7.192 -11.498 -8.107 1.00 53.84 83 HIS A O 1
ATOM 649 N N . THR A 1 84 ? 9.251 -12.162 -8.752 1.00 49.69 84 THR A N 1
ATOM 650 C CA . THR A 1 84 ? 8.838 -13.310 -9.599 1.00 49.69 84 THR A CA 1
ATOM 651 C C . THR A 1 84 ? 8.876 -14.611 -8.811 1.00 49.69 84 THR A C 1
ATOM 653 O O . THR A 1 84 ? 7.920 -15.404 -8.946 1.00 49.69 84 THR A O 1
#